Protein AF-M0MR12-F1 (afdb_monomer_lite)

Sequence (88 aa):
MSSLDAKIDRLKAEATERWDNHWTVRVQHFADGDTNAFAFRSRGRDEDGNLVHDRLFILESGEPVVERVTMEKSELDTETLEAPAPTA

Structure (mmCIF, N/CA/C/O backbone):
data_AF-M0MR12-F1
#
_entry.id   AF-M0MR12-F1
#
loop_
_atom_site.group_PDB
_atom_site.id
_atom_site.type_symbol
_atom_site.label_atom_id
_atom_site.label_alt_id
_atom_site.label_comp_id
_atom_site.label_asym_id
_atom_site.label_entity_id
_atom_site.label_seq_id
_atom_site.pdbx_PDB_ins_code
_atom_site.Cartn_x
_atom_site.Cartn_y
_atom_site.Cartn_z
_atom_site.occupancy
_atom_site.B_iso_or_equiv
_atom_site.auth_seq_id
_atom_site.auth_comp_id
_atom_site.auth_asym_id
_atom_site.auth_atom_id
_atom_site.pdbx_PDB_model_num
ATOM 1 N N . MET A 1 1 ? -11.773 -4.704 17.411 1.00 54.66 1 MET A N 1
ATOM 2 C CA . MET A 1 1 ? -11.073 -4.597 16.116 1.00 54.66 1 MET A CA 1
ATOM 3 C C . MET A 1 1 ? -10.791 -3.123 15.889 1.00 54.66 1 MET A C 1
ATOM 5 O O . MET A 1 1 ? -11.737 -2.344 15.901 1.00 54.66 1 MET A O 1
ATOM 9 N N . SER A 1 2 ? -9.523 -2.716 15.839 1.00 69.06 2 SER A N 1
ATOM 10 C CA . SER A 1 2 ? -9.150 -1.307 15.636 1.00 69.06 2 SER A CA 1
ATOM 11 C C . SER A 1 2 ? -9.466 -0.884 14.198 1.00 69.06 2 SER A C 1
ATOM 13 O O . SER A 1 2 ? -9.398 -1.718 13.299 1.00 69.06 2 SER A O 1
ATOM 15 N N . SER A 1 3 ? -9.773 0.397 13.960 1.00 80.44 3 SER A N 1
ATOM 16 C CA . SER A 1 3 ? -10.116 0.916 12.617 1.00 80.44 3 SER A CA 1
ATOM 17 C C . SER A 1 3 ? -9.061 0.565 11.548 1.00 80.44 3 SER A C 1
ATOM 19 O O . SER A 1 3 ? -9.388 0.218 10.414 1.00 80.44 3 SER A O 1
ATOM 21 N N . LEU A 1 4 ? -7.784 0.539 11.945 1.00 85.44 4 LEU A N 1
ATOM 22 C CA . LEU A 1 4 ? -6.664 0.140 11.090 1.00 85.44 4 LEU A CA 1
ATOM 23 C C . LEU A 1 4 ? -6.728 -1.326 10.634 1.00 85.44 4 LEU A C 1
ATOM 25 O O . LEU A 1 4 ? -6.424 -1.616 9.483 1.00 85.44 4 LEU A O 1
ATOM 29 N N . ASP A 1 5 ? -7.130 -2.243 11.512 1.00 88.06 5 ASP A N 1
ATOM 30 C CA . ASP A 1 5 ? -7.183 -3.679 11.213 1.00 88.06 5 ASP A CA 1
ATOM 31 C C . ASP A 1 5 ? -8.262 -3.977 10.160 1.00 88.06 5 ASP A C 1
ATOM 33 O O . ASP A 1 5 ? -8.002 -4.658 9.170 1.00 88.06 5 ASP A O 1
ATOM 37 N N . ALA A 1 6 ? -9.429 -3.335 10.293 1.00 89.75 6 ALA A N 1
ATOM 38 C CA . ALA A 1 6 ? -10.494 -3.391 9.293 1.00 89.75 6 ALA A CA 1
ATOM 39 C C . ALA A 1 6 ? -10.069 -2.768 7.950 1.00 89.75 6 ALA A C 1
ATOM 41 O O . ALA A 1 6 ? -10.390 -3.298 6.885 1.00 89.75 6 ALA A O 1
ATOM 42 N N . LYS A 1 7 ? -9.309 -1.662 7.982 1.00 90.56 7 LYS A N 1
ATOM 43 C CA . LYS A 1 7 ? -8.744 -1.047 6.770 1.00 90.56 7 LYS A CA 1
ATOM 44 C C . LYS A 1 7 ? -7.761 -1.988 6.074 1.00 90.56 7 LYS A C 1
ATOM 46 O O . LYS A 1 7 ? -7.808 -2.115 4.853 1.00 90.56 7 LYS A O 1
ATOM 51 N N . ILE A 1 8 ? -6.890 -2.652 6.834 1.00 92.69 8 ILE A N 1
ATOM 52 C CA . ILE A 1 8 ? -5.925 -3.619 6.305 1.00 92.69 8 ILE A CA 1
ATOM 53 C C . ILE A 1 8 ? -6.649 -4.813 5.687 1.00 92.69 8 ILE A C 1
ATOM 55 O O . ILE A 1 8 ? -6.310 -5.191 4.573 1.00 92.69 8 ILE A O 1
ATOM 59 N N . ASP A 1 9 ? -7.644 -5.390 6.359 1.00 94.00 9 ASP A N 1
ATOM 60 C CA . ASP A 1 9 ? -8.403 -6.522 5.817 1.00 94.00 9 ASP A CA 1
ATOM 61 C C . ASP A 1 9 ? -9.076 -6.169 4.483 1.00 94.00 9 ASP A C 1
ATOM 63 O O . ASP A 1 9 ? -8.922 -6.875 3.484 1.00 94.00 9 ASP A O 1
ATOM 67 N N . ARG A 1 10 ? -9.687 -4.982 4.418 1.00 93.62 10 ARG A N 1
ATOM 68 C CA . ARG A 1 10 ? -10.268 -4.467 3.178 1.00 93.62 10 ARG A CA 1
ATOM 69 C C . ARG A 1 10 ? -9.225 -4.255 2.084 1.00 93.62 10 ARG A C 1
ATOM 71 O O . ARG A 1 10 ? -9.464 -4.638 0.945 1.00 93.62 10 ARG A O 1
ATOM 78 N N . LEU A 1 11 ? -8.061 -3.691 2.414 1.00 95.44 11 LEU A N 1
ATOM 79 C CA . LEU A 1 11 ? -6.953 -3.554 1.464 1.00 95.44 11 LEU A CA 1
ATOM 80 C C . LEU A 1 11 ? -6.519 -4.910 0.907 1.00 95.44 11 LEU A C 1
ATOM 82 O O . LEU A 1 11 ? -6.263 -5.003 -0.288 1.00 95.44 11 LEU A O 1
ATOM 86 N N . LYS A 1 12 ? -6.463 -5.957 1.737 1.00 95.06 12 LYS A N 1
ATOM 87 C CA . LYS A 1 12 ? -6.115 -7.310 1.286 1.00 95.06 12 LYS A CA 1
ATOM 88 C C . LYS A 1 12 ? -7.153 -7.856 0.312 1.00 95.06 12 LYS A C 1
ATOM 90 O O . LYS A 1 12 ? -6.765 -8.384 -0.726 1.00 95.06 12 LYS A O 1
ATOM 95 N N . ALA A 1 13 ? -8.443 -7.713 0.614 1.00 95.25 13 ALA A N 1
ATOM 96 C CA . ALA A 1 13 ? -9.518 -8.159 -0.272 1.00 95.25 13 ALA A CA 1
ATOM 97 C C . ALA A 1 13 ? -9.458 -7.439 -1.631 1.00 95.25 13 ALA A C 1
ATOM 99 O O . ALA A 1 13 ? -9.371 -8.076 -2.678 1.00 95.25 13 ALA A O 1
ATOM 100 N N . GLU A 1 14 ? -9.389 -6.109 -1.599 1.00 95.88 14 GLU A N 1
ATOM 101 C CA . GLU A 1 14 ? -9.360 -5.245 -2.781 1.00 95.88 14 GLU A CA 1
ATOM 102 C C . GLU A 1 14 ? -8.084 -5.416 -3.625 1.00 95.88 14 GLU A C 1
ATOM 104 O O . GLU A 1 14 ? -8.129 -5.322 -4.854 1.00 95.88 14 GLU A O 1
ATOM 109 N N . ALA A 1 15 ? -6.937 -5.648 -2.980 1.00 95.50 15 ALA A N 1
ATOM 110 C CA . ALA A 1 15 ? -5.679 -5.930 -3.662 1.00 95.50 15 ALA A CA 1
ATOM 111 C C . ALA A 1 15 ? -5.678 -7.337 -4.265 1.00 95.50 15 ALA A C 1
ATOM 113 O O . ALA A 1 15 ? -5.210 -7.503 -5.387 1.00 95.50 15 ALA A O 1
ATOM 114 N N . THR A 1 16 ? -6.248 -8.325 -3.568 1.00 95.75 16 THR A N 1
ATOM 115 C CA . THR A 1 16 ? -6.350 -9.698 -4.084 1.00 95.75 16 THR A CA 1
ATOM 116 C C . THR A 1 16 ? -7.242 -9.766 -5.313 1.00 95.75 16 THR A C 1
ATOM 118 O O . THR A 1 16 ? -6.874 -10.391 -6.300 1.00 95.75 16 THR A O 1
ATOM 121 N N . GLU A 1 17 ? -8.375 -9.065 -5.298 1.00 95.38 17 GLU A N 1
ATOM 122 C CA . GLU A 1 17 ? -9.277 -9.008 -6.450 1.00 95.38 17 GLU A CA 1
ATOM 123 C C . GLU A 1 17 ? -8.614 -8.379 -7.688 1.00 95.38 17 GLU A C 1
ATOM 125 O O . GLU A 1 17 ? -8.856 -8.809 -8.813 1.00 95.38 17 GLU A O 1
ATOM 130 N N . ARG A 1 18 ? -7.756 -7.366 -7.499 1.00 93.81 18 ARG A N 1
ATOM 131 C CA . ARG A 1 18 ? -7.143 -6.617 -8.612 1.00 93.81 18 ARG A CA 1
ATOM 132 C C . ARG A 1 18 ? -5.805 -7.172 -9.085 1.00 93.81 18 ARG A C 1
ATOM 134 O O . ARG A 1 18 ? -5.449 -6.989 -10.250 1.00 93.81 18 ARG A O 1
ATOM 141 N N . TRP A 1 19 ? -5.018 -7.731 -8.173 1.00 94.69 19 TRP A N 1
ATOM 142 C CA . TRP A 1 19 ? -3.600 -8.043 -8.370 1.00 94.69 19 TRP A CA 1
ATOM 143 C C . TRP A 1 19 ? -3.243 -9.484 -7.984 1.00 94.69 19 TRP A C 1
ATOM 145 O O . TRP A 1 19 ? -2.053 -9.797 -7.858 1.00 94.69 19 TRP A O 1
ATOM 155 N N . ASP A 1 20 ? -4.244 -10.346 -7.789 1.00 92.44 20 ASP A N 1
ATOM 156 C CA . ASP A 1 20 ? -4.083 -11.722 -7.317 1.00 92.44 20 ASP A CA 1
ATOM 157 C C . ASP A 1 20 ? -3.232 -11.750 -6.038 1.00 92.44 20 ASP A C 1
ATOM 159 O O . ASP A 1 20 ? -3.479 -11.000 -5.103 1.00 92.44 20 ASP A O 1
ATOM 163 N N . ASN A 1 21 ? -2.177 -12.559 -5.979 1.00 90.50 21 ASN A N 1
ATOM 164 C CA . ASN A 1 21 ? -1.289 -12.633 -4.817 1.00 90.50 21 ASN A CA 1
ATOM 165 C C . ASN A 1 21 ? 0.001 -11.809 -4.995 1.00 90.50 21 ASN A C 1
ATOM 167 O O . ASN A 1 21 ? 0.966 -11.999 -4.255 1.00 90.50 21 ASN A O 1
ATOM 171 N N . HIS A 1 22 ? 0.047 -10.901 -5.975 1.00 92.12 22 HIS A N 1
ATOM 172 C CA . HIS A 1 22 ? 1.234 -10.106 -6.305 1.00 92.12 22 HIS A CA 1
ATOM 173 C C . HIS A 1 22 ? 1.166 -8.691 -5.723 1.00 92.12 22 HIS A C 1
ATOM 175 O O . HIS A 1 22 ? 1.212 -7.698 -6.451 1.00 92.12 22 HIS A O 1
ATOM 181 N N . TRP A 1 23 ? 1.068 -8.594 -4.399 1.00 96.06 23 TRP A N 1
ATOM 182 C CA . TRP A 1 23 ? 1.022 -7.326 -3.671 1.00 96.06 23 TRP A CA 1
ATOM 183 C C . TRP A 1 23 ? 1.506 -7.483 -2.227 1.00 96.06 23 TRP A C 1
ATOM 185 O O . TRP A 1 23 ? 1.570 -8.586 -1.689 1.00 96.06 23 TRP A O 1
ATOM 195 N N . THR A 1 24 ? 1.816 -6.352 -1.597 1.00 94.81 24 THR A N 1
ATOM 196 C CA . THR A 1 24 ? 2.169 -6.243 -0.174 1.00 94.81 24 THR A CA 1
ATOM 197 C C . THR A 1 24 ? 1.391 -5.093 0.457 1.00 94.81 24 THR A C 1
ATOM 199 O O . THR A 1 24 ? 1.077 -4.117 -0.216 1.00 94.81 24 THR A O 1
ATOM 202 N N . VAL A 1 25 ? 1.088 -5.174 1.754 1.00 94.69 25 VAL A N 1
ATOM 203 C CA . VAL A 1 25 ? 0.552 -4.042 2.531 1.00 94.69 25 VAL A CA 1
ATOM 204 C C . VAL A 1 25 ? 1.683 -3.366 3.302 1.00 94.69 25 VAL A C 1
ATOM 206 O O . VAL A 1 25 ? 2.443 -4.037 3.997 1.00 94.69 25 VAL A O 1
ATOM 209 N N . ARG A 1 26 ? 1.778 -2.037 3.201 1.00 92.75 26 ARG A N 1
ATOM 210 C CA . ARG A 1 26 ? 2.665 -1.198 4.017 1.00 92.75 26 ARG A CA 1
ATOM 211 C C . ARG A 1 26 ? 1.813 -0.417 5.011 1.00 92.75 26 ARG A C 1
ATOM 213 O O . ARG A 1 26 ? 0.818 0.201 4.634 1.00 92.75 26 ARG 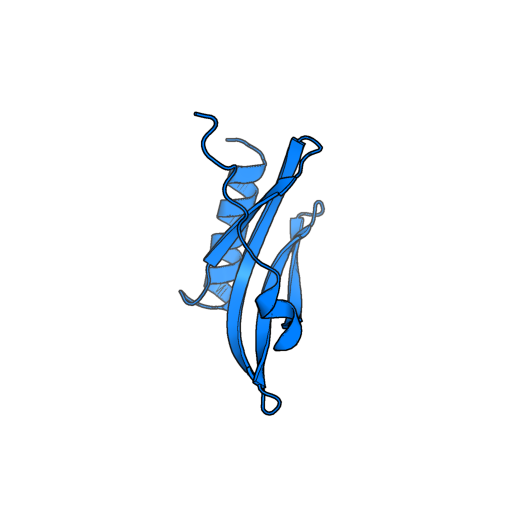A O 1
ATOM 220 N N . VAL A 1 27 ? 2.224 -0.442 6.274 1.00 91.88 27 VAL A N 1
ATOM 221 C CA . VAL A 1 27 ? 1.677 0.404 7.339 1.00 91.88 27 VAL A CA 1
ATOM 222 C C . VAL A 1 27 ? 2.738 1.442 7.680 1.00 91.88 27 VAL A C 1
ATOM 224 O O . VAL A 1 27 ? 3.901 1.094 7.877 1.00 91.88 27 VAL A O 1
ATOM 227 N N . GLN A 1 28 ? 2.355 2.711 7.690 1.00 88.75 28 GLN A N 1
ATOM 228 C CA . GLN A 1 28 ? 3.217 3.836 8.028 1.00 88.75 28 GLN A CA 1
ATOM 229 C C . GLN A 1 28 ? 2.706 4.478 9.308 1.00 88.75 28 GLN A C 1
ATOM 231 O O . GLN A 1 28 ? 1.538 4.860 9.384 1.00 88.75 28 GLN A O 1
ATOM 236 N N . HIS A 1 29 ? 3.595 4.598 10.287 1.00 86.25 29 HIS A N 1
ATOM 237 C CA . HIS A 1 29 ? 3.357 5.333 11.519 1.00 86.25 29 HIS A CA 1
ATOM 238 C C . HIS A 1 29 ? 4.053 6.687 11.407 1.00 86.25 29 HIS A C 1
ATOM 240 O O . HIS A 1 29 ? 5.258 6.743 11.159 1.00 86.25 29 HIS A O 1
ATOM 246 N N . PHE A 1 30 ? 3.290 7.762 11.553 1.00 85.25 30 PHE A N 1
ATOM 247 C CA . PHE A 1 30 ? 3.791 9.128 11.507 1.00 85.25 30 PHE A CA 1
ATOM 248 C C . PHE A 1 30 ? 4.171 9.609 12.911 1.00 85.25 30 PHE A C 1
ATOM 250 O O . PHE A 1 30 ? 3.648 9.119 13.914 1.00 85.25 30 PHE A O 1
ATOM 257 N N . ALA A 1 31 ? 5.087 10.579 12.981 1.00 86.12 31 ALA A N 1
ATOM 258 C CA . ALA A 1 31 ? 5.571 11.141 14.245 1.00 86.12 31 ALA A CA 1
ATOM 259 C C . ALA A 1 31 ? 4.449 11.805 15.066 1.00 86.12 31 ALA A C 1
ATOM 261 O O . ALA A 1 31 ? 4.490 11.775 16.293 1.00 86.12 31 ALA A O 1
ATOM 262 N N . ASP A 1 32 ? 3.418 12.324 14.395 1.00 84.25 32 ASP A N 1
ATOM 263 C CA . ASP A 1 32 ? 2.215 12.907 15.000 1.00 84.25 32 ASP A CA 1
ATOM 264 C C . ASP A 1 32 ? 1.263 11.861 15.621 1.00 84.25 32 ASP A C 1
ATOM 266 O O . ASP A 1 32 ? 0.203 12.205 16.140 1.00 84.25 32 ASP A O 1
ATOM 270 N N . GLY A 1 33 ? 1.628 10.574 15.588 1.00 80.06 33 GLY A N 1
ATOM 271 C CA . GLY A 1 33 ? 0.834 9.464 16.126 1.00 80.06 33 GLY A CA 1
ATOM 272 C C . GLY A 1 33 ? -0.191 8.896 15.142 1.00 80.06 33 GLY A C 1
ATOM 273 O O . GLY A 1 33 ? -0.809 7.864 15.417 1.00 80.06 33 GLY A O 1
ATOM 274 N N . ASP A 1 34 ? -0.339 9.523 13.977 1.00 84.12 34 AS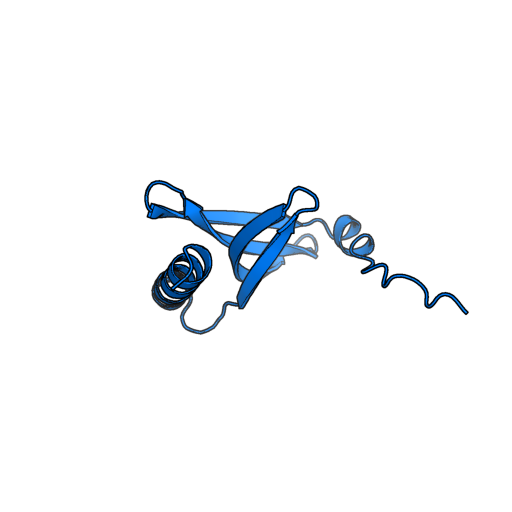P A N 1
ATOM 275 C CA . ASP A 1 34 ? -1.201 9.043 12.907 1.00 84.12 34 ASP A CA 1
ATOM 276 C C . ASP A 1 34 ? -0.664 7.755 12.279 1.00 84.12 34 ASP A C 1
ATOM 278 O O . ASP A 1 34 ? 0.543 7.533 12.163 1.00 84.12 34 ASP A O 1
ATOM 282 N N . THR A 1 35 ? -1.568 6.872 11.8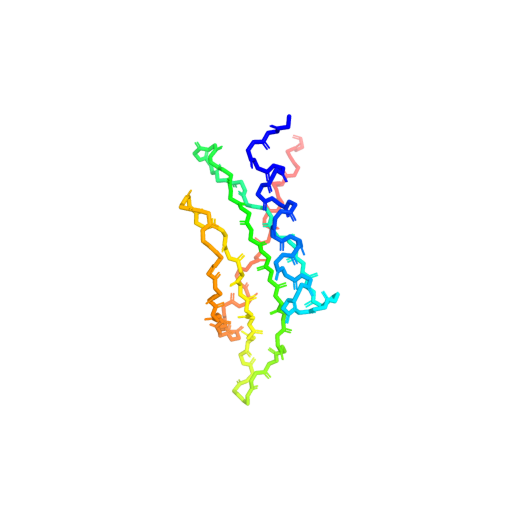60 1.00 86.94 35 THR A N 1
ATOM 283 C CA . THR A 1 35 ? -1.195 5.613 11.208 1.00 86.94 35 THR A CA 1
ATOM 284 C C . THR A 1 35 ? -1.984 5.439 9.927 1.00 86.94 35 THR A C 1
ATOM 286 O O . THR A 1 35 ? -3.213 5.422 9.939 1.00 86.94 35 THR A O 1
ATOM 289 N N . ASN A 1 36 ? -1.279 5.236 8.817 1.00 86.56 36 ASN A N 1
ATOM 290 C CA . ASN A 1 36 ? -1.899 4.967 7.528 1.00 86.56 36 ASN A CA 1
ATOM 291 C C . ASN A 1 36 ? -1.459 3.608 6.980 1.00 86.56 36 ASN A C 1
ATOM 293 O O . ASN A 1 36 ? -0.368 3.125 7.269 1.00 86.56 36 ASN A O 1
ATOM 297 N N . ALA A 1 37 ? -2.309 2.992 6.168 1.00 92.00 37 ALA A N 1
ATOM 298 C CA . ALA A 1 37 ? -2.029 1.727 5.510 1.00 92.00 37 ALA A CA 1
ATOM 299 C C . ALA A 1 37 ? -2.451 1.793 4.046 1.00 92.00 37 ALA A C 1
ATOM 301 O O . ALA A 1 37 ? -3.482 2.387 3.716 1.00 92.00 37 ALA A O 1
ATOM 302 N N . PHE A 1 38 ? -1.661 1.156 3.188 1.00 93.88 38 PHE A N 1
ATOM 303 C CA . PHE A 1 38 ? -1.942 1.010 1.765 1.00 93.88 38 PHE A CA 1
ATOM 304 C C . PHE A 1 38 ? -1.358 -0.303 1.242 1.00 93.88 38 PHE A C 1
ATOM 306 O O . PHE A 1 38 ? -0.368 -0.811 1.774 1.00 93.88 38 PHE A O 1
ATOM 313 N N . ALA A 1 39 ? -1.972 -0.863 0.204 1.00 96.06 39 ALA A N 1
ATOM 314 C CA . ALA A 1 39 ? -1.406 -1.993 -0.524 1.00 96.06 39 ALA A CA 1
ATOM 315 C C . ALA A 1 39 ? -0.590 -1.474 -1.708 1.00 96.06 39 ALA A C 1
ATOM 317 O O . ALA A 1 39 ? -0.909 -0.430 -2.269 1.00 96.06 39 ALA A O 1
ATOM 318 N N . PHE A 1 40 ? 0.460 -2.178 -2.104 1.00 94.69 40 PHE A N 1
ATOM 319 C CA . PHE A 1 40 ? 1.224 -1.831 -3.291 1.00 94.69 40 PHE A CA 1
ATOM 320 C C . PHE A 1 40 ? 1.648 -3.067 -4.075 1.00 94.69 40 PHE A C 1
ATOM 322 O O . PHE A 1 40 ? 1.905 -4.135 -3.513 1.00 94.69 40 PHE A O 1
ATOM 329 N N . ARG A 1 41 ? 1.750 -2.891 -5.390 1.00 95.00 41 ARG A N 1
ATOM 330 C CA . ARG A 1 41 ? 2.257 -3.874 -6.342 1.00 95.00 41 ARG A CA 1
ATOM 331 C C . ARG A 1 41 ? 3.369 -3.243 -7.162 1.00 95.00 41 ARG A C 1
ATOM 333 O O . ARG A 1 41 ? 3.172 -2.212 -7.798 1.00 95.00 41 ARG A O 1
ATOM 340 N N . SER A 1 42 ? 4.513 -3.910 -7.228 1.00 92.25 42 SER A N 1
ATOM 341 C CA . SER A 1 42 ? 5.580 -3.549 -8.162 1.00 92.25 42 SER A CA 1
ATOM 342 C C . SER A 1 42 ? 5.239 -3.980 -9.583 1.00 92.25 42 SER A C 1
ATOM 344 O O . SER A 1 42 ? 4.848 -5.124 -9.817 1.00 92.25 42 SER A O 1
ATOM 346 N N . ARG A 1 43 ? 5.433 -3.073 -10.541 1.00 90.69 43 ARG A N 1
ATOM 347 C CA . ARG A 1 43 ? 5.401 -3.367 -11.980 1.00 90.69 43 ARG A CA 1
ATOM 348 C C . ARG A 1 43 ? 6.789 -3.617 -12.568 1.00 90.69 43 ARG A C 1
ATOM 350 O O . ARG A 1 43 ? 6.888 -4.017 -13.721 1.00 90.69 43 ARG A O 1
ATOM 357 N N . GLY A 1 44 ? 7.836 -3.433 -11.768 1.00 90.44 44 GLY A N 1
ATOM 358 C CA . GLY A 1 44 ? 9.219 -3.525 -12.220 1.00 90.44 44 GLY A CA 1
ATOM 359 C C . GLY A 1 44 ? 9.741 -2.156 -12.634 1.00 90.44 44 GLY A C 1
ATOM 360 O O . GLY A 1 44 ? 9.290 -1.142 -12.103 1.00 90.44 44 GLY A O 1
ATOM 361 N N . ARG A 1 45 ? 10.717 -2.143 -13.542 1.00 91.56 45 ARG A N 1
ATOM 362 C CA . ARG A 1 45 ? 11.300 -0.908 -14.068 1.00 91.56 45 ARG A CA 1
ATOM 363 C C . ARG A 1 45 ? 10.737 -0.576 -15.445 1.00 91.56 45 ARG A C 1
ATOM 365 O O . ARG A 1 45 ? 10.436 -1.498 -16.202 1.00 91.56 45 ARG A O 1
ATOM 372 N N . ASP A 1 46 ? 10.592 0.709 -15.739 1.00 90.62 46 ASP A N 1
ATOM 373 C CA . ASP A 1 46 ? 10.291 1.187 -17.090 1.00 90.62 46 ASP A CA 1
ATOM 374 C C . ASP A 1 46 ? 11.548 1.209 -17.986 1.00 90.62 46 ASP A C 1
ATOM 376 O O . ASP A 1 46 ? 12.627 0.758 -17.584 1.00 90.62 46 ASP A O 1
ATOM 380 N N . GLU A 1 47 ? 11.390 1.691 -19.222 1.00 90.62 47 GLU A N 1
ATOM 381 C CA . GLU A 1 47 ? 12.460 1.780 -20.228 1.00 90.62 47 GLU A CA 1
ATOM 382 C C . GLU A 1 47 ? 13.601 2.716 -19.797 1.00 90.62 47 GLU A C 1
ATOM 384 O O . GLU A 1 47 ? 14.762 2.469 -20.126 1.00 90.62 47 GLU A O 1
ATOM 389 N N . ASP A 1 48 ? 13.286 3.734 -18.999 1.00 88.62 48 ASP A N 1
ATOM 390 C CA . ASP A 1 48 ? 14.232 4.691 -18.423 1.00 88.62 48 ASP A CA 1
ATOM 391 C C . ASP A 1 48 ? 14.905 4.157 -17.140 1.00 88.62 48 ASP A C 1
ATOM 393 O O . ASP A 1 48 ? 15.849 4.747 -16.608 1.00 88.62 48 ASP A O 1
ATOM 397 N N . GLY A 1 49 ? 14.469 2.991 -16.652 1.00 87.69 49 GLY A N 1
ATOM 398 C CA . GLY A 1 49 ? 14.996 2.335 -15.461 1.00 87.69 49 GLY A CA 1
ATOM 399 C C . GLY A 1 49 ? 14.385 2.826 -14.145 1.00 87.69 49 GLY A C 1
ATOM 400 O O . GLY A 1 49 ? 14.896 2.450 -13.082 1.00 87.69 49 GLY A O 1
ATOM 401 N N . ASN A 1 50 ? 13.310 3.614 -14.196 1.00 90.31 50 ASN A N 1
ATOM 402 C CA . ASN A 1 50 ? 12.562 4.079 -13.033 1.00 90.31 50 ASN A CA 1
ATOM 403 C C . ASN A 1 50 ? 11.720 2.950 -12.461 1.00 90.31 50 ASN A C 1
ATOM 405 O O . ASN A 1 50 ? 11.197 2.105 -13.187 1.00 90.31 50 ASN A O 1
ATOM 409 N N . LEU A 1 51 ? 11.569 2.930 -11.144 1.00 89.94 51 LEU A N 1
ATOM 410 C CA . LEU A 1 51 ? 10.792 1.904 -10.473 1.00 89.94 51 LEU A CA 1
ATOM 411 C C . LEU A 1 51 ? 9.311 2.288 -10.482 1.00 89.94 51 LEU A C 1
ATOM 413 O O . LEU A 1 51 ? 8.932 3.348 -9.992 1.00 89.94 51 LEU A O 1
ATOM 417 N N . VAL A 1 52 ? 8.467 1.412 -11.022 1.00 92.12 52 VAL A N 1
ATOM 418 C CA . VAL A 1 52 ? 7.030 1.658 -11.148 1.00 92.12 52 VAL A CA 1
ATOM 419 C C . VAL A 1 52 ? 6.265 0.771 -10.175 1.00 92.12 52 VAL A C 1
ATOM 421 O O . VAL A 1 52 ? 6.406 -0.458 -10.176 1.00 92.12 52 VAL A O 1
ATOM 424 N N . HIS A 1 53 ? 5.391 1.384 -9.382 1.00 93.62 53 HIS A N 1
ATOM 425 C CA . HIS A 1 53 ? 4.473 0.694 -8.484 1.00 93.62 53 HIS A CA 1
ATOM 426 C C . HIS A 1 53 ? 3.051 1.224 -8.642 1.00 93.62 53 HIS A C 1
ATOM 428 O O . HIS A 1 53 ? 2.841 2.408 -8.880 1.00 93.62 53 HIS A O 1
ATOM 434 N N . ASP A 1 54 ? 2.066 0.357 -8.434 1.00 95.00 54 ASP A N 1
ATOM 435 C CA . ASP A 1 54 ? 0.705 0.793 -8.140 1.00 95.00 54 ASP A CA 1
ATOM 436 C C . ASP A 1 54 ? 0.503 0.759 -6.618 1.00 95.00 54 ASP A C 1
ATOM 438 O O . ASP A 1 54 ? 0.921 -0.195 -5.958 1.00 95.00 54 ASP A O 1
ATOM 442 N N . ARG A 1 55 ? -0.140 1.782 -6.060 1.00 95.00 55 ARG A N 1
ATOM 443 C CA . ARG A 1 55 ? -0.541 1.893 -4.655 1.00 95.00 55 ARG A CA 1
ATOM 444 C C . ARG A 1 55 ? -2.060 1.944 -4.576 1.00 95.00 55 ARG A C 1
ATOM 446 O O . ARG A 1 55 ? -2.694 2.664 -5.333 1.00 95.00 55 ARG A O 1
ATOM 453 N N . LEU A 1 56 ? -2.641 1.178 -3.668 1.00 95.38 56 LEU A N 1
ATOM 454 C CA . LEU A 1 56 ? -4.069 1.118 -3.397 1.00 95.38 56 LEU A CA 1
ATOM 455 C C . LEU A 1 56 ? -4.326 1.674 -2.000 1.00 95.38 56 LEU A C 1
ATOM 457 O O . LEU A 1 56 ? -3.802 1.159 -1.008 1.00 95.38 56 LEU A O 1
ATOM 461 N N . PHE A 1 57 ? -5.179 2.687 -1.936 1.00 93.50 57 PHE A N 1
ATOM 462 C CA . PHE A 1 57 ? -5.627 3.335 -0.713 1.00 93.50 57 PHE A CA 1
ATOM 463 C C . PHE A 1 57 ? -7.120 3.097 -0.516 1.00 93.50 57 PHE A C 1
ATOM 465 O O . PHE A 1 57 ? -7.877 3.037 -1.480 1.00 93.50 57 PHE A O 1
ATOM 472 N N . ILE A 1 58 ? -7.546 3.018 0.742 1.00 91.25 58 ILE A N 1
ATOM 473 C CA . ILE A 1 58 ? -8.959 3.146 1.107 1.00 91.25 58 ILE A CA 1
ATOM 474 C C . ILE A 1 58 ? -9.128 4.533 1.719 1.00 91.25 58 ILE A C 1
ATOM 476 O O . ILE A 1 58 ? -8.500 4.831 2.745 1.00 91.25 58 ILE A O 1
ATOM 480 N N . LEU A 1 59 ? -9.926 5.373 1.062 1.00 87.69 59 LEU A N 1
ATOM 481 C CA . LEU A 1 59 ? -10.284 6.699 1.561 1.00 87.69 59 LEU A CA 1
ATOM 482 C C . LEU A 1 59 ? -11.169 6.587 2.807 1.00 87.69 59 LEU A C 1
ATOM 484 O O . LEU A 1 59 ? -11.755 5.538 3.071 1.00 87.69 59 LEU A O 1
ATOM 488 N N . GLU A 1 60 ? -11.321 7.679 3.554 1.00 83.75 60 GLU A N 1
ATOM 489 C CA . GLU A 1 60 ? -12.245 7.724 4.699 1.00 83.75 60 GLU A CA 1
ATOM 49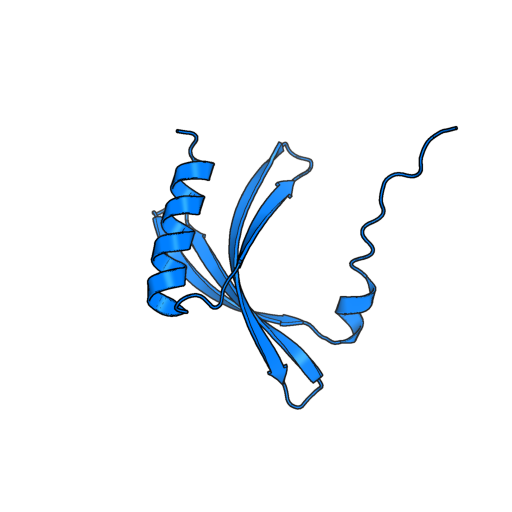0 C C . GLU A 1 60 ? -13.701 7.460 4.283 1.00 83.75 60 GLU A C 1
ATOM 492 O O . GLU A 1 60 ? -14.447 6.819 5.019 1.00 83.75 60 GLU A O 1
ATOM 497 N N . SER A 1 61 ? -14.071 7.835 3.052 1.00 85.38 61 SER A N 1
ATOM 498 C CA . SER A 1 61 ? -15.350 7.485 2.415 1.00 85.38 61 SER A CA 1
ATOM 499 C C . SER A 1 61 ? -15.545 5.975 2.205 1.00 85.38 61 SER A C 1
ATOM 501 O O . SER A 1 61 ? -16.636 5.528 1.862 1.00 85.38 61 SER A O 1
ATOM 503 N N . GLY A 1 62 ? -14.489 5.173 2.370 1.00 84.50 62 GLY A N 1
ATOM 504 C CA . GLY A 1 62 ? -14.478 3.737 2.104 1.00 84.50 62 GLY A CA 1
ATOM 505 C C . GLY A 1 62 ? -14.238 3.376 0.639 1.00 84.50 62 GLY A C 1
ATOM 506 O O . GLY A 1 62 ? -14.293 2.197 0.294 1.00 84.50 62 GLY A O 1
ATOM 507 N N . GLU A 1 63 ? -13.976 4.354 -0.225 1.00 89.88 63 GLU A N 1
ATOM 508 C CA . GLU A 1 63 ? -13.724 4.126 -1.646 1.00 89.88 63 GLU A CA 1
ATOM 509 C C . GLU A 1 63 ? -12.273 3.672 -1.888 1.00 89.88 63 GLU A C 1
ATOM 511 O O . GLU A 1 63 ? -11.341 4.297 -1.363 1.00 89.88 63 GLU A O 1
ATOM 516 N N . PRO A 1 64 ? -12.060 2.590 -2.661 1.00 91.88 64 PRO A N 1
ATOM 517 C CA . PRO A 1 64 ? -10.733 2.152 -3.064 1.00 91.88 64 PRO A CA 1
ATOM 518 C C . PRO A 1 64 ? -10.206 3.018 -4.214 1.00 91.88 64 PRO A C 1
ATOM 520 O O . PRO A 1 64 ? -10.849 3.150 -5.255 1.00 91.88 64 PRO A O 1
ATOM 523 N N . VAL A 1 65 ? -9.004 3.566 -4.053 1.00 94.62 65 VAL A N 1
ATOM 524 C CA . VAL A 1 65 ? -8.326 4.380 -5.071 1.00 94.62 65 VAL A CA 1
ATOM 525 C C . VAL A 1 65 ? -6.972 3.775 -5.388 1.00 94.62 65 VAL A C 1
ATOM 527 O O . VAL A 1 65 ? -6.195 3.482 -4.480 1.00 94.62 65 VAL A O 1
ATOM 530 N N . VAL A 1 66 ? -6.686 3.609 -6.679 1.00 94.38 66 VAL A N 1
ATOM 531 C CA . VAL A 1 66 ? -5.383 3.151 -7.166 1.00 94.38 66 VAL A CA 1
ATOM 532 C C . VAL A 1 66 ? -4.625 4.323 -7.772 1.00 94.38 66 VAL A C 1
ATOM 534 O O . VAL A 1 66 ? -5.112 4.981 -8.687 1.00 94.38 66 VAL A O 1
ATOM 537 N N . GLU A 1 67 ? -3.411 4.536 -7.290 1.00 94.12 67 GLU A N 1
ATOM 538 C CA . GLU A 1 67 ? -2.459 5.520 -7.788 1.00 94.12 67 GLU A CA 1
ATOM 539 C C . GLU A 1 67 ? -1.242 4.797 -8.368 1.00 94.12 67 GLU A C 1
ATOM 541 O O . GLU A 1 67 ? -0.716 3.868 -7.755 1.00 94.12 67 GLU A O 1
ATOM 546 N N . ARG A 1 68 ? -0.763 5.223 -9.540 1.00 93.31 68 ARG A N 1
ATOM 547 C CA . ARG A 1 68 ? 0.530 4.767 -10.059 1.00 93.31 68 ARG A CA 1
ATOM 548 C C . ARG A 1 68 ? 1.616 5.747 -9.651 1.00 93.31 68 ARG A C 1
ATOM 550 O O . ARG A 1 68 ? 1.505 6.935 -9.929 1.00 93.31 68 ARG A O 1
ATOM 557 N N . VAL A 1 69 ? 2.684 5.213 -9.078 1.00 90.31 69 VAL A N 1
ATOM 558 C CA . VAL A 1 69 ? 3.867 5.962 -8.673 1.00 90.31 69 VAL A CA 1
ATOM 559 C C . VAL A 1 69 ? 5.061 5.458 -9.467 1.00 90.31 69 VAL A C 1
ATOM 561 O O . VAL A 1 69 ? 5.366 4.263 -9.453 1.00 90.31 69 VAL A O 1
ATOM 564 N N . THR A 1 70 ? 5.730 6.381 -10.147 1.00 90.44 70 THR A N 1
ATOM 565 C CA . THR A 1 70 ? 7.038 6.162 -10.763 1.00 90.44 70 THR A CA 1
ATOM 566 C C . THR A 1 70 ? 8.073 6.861 -9.895 1.00 90.44 70 THR A C 1
ATOM 568 O O . THR A 1 70 ? 7.916 8.043 -9.609 1.00 90.44 70 THR A O 1
ATOM 571 N N . MET A 1 71 ? 9.083 6.124 -9.446 1.00 85.19 71 MET A N 1
ATOM 572 C CA . MET A 1 71 ? 10.190 6.647 -8.648 1.00 85.19 71 MET A CA 1
ATOM 573 C C . MET A 1 71 ? 11.448 6.653 -9.502 1.00 85.19 71 MET A C 1
ATOM 575 O O . MET A 1 71 ? 11.830 5.611 -10.052 1.00 85.19 71 MET A O 1
ATOM 579 N N . GLU A 1 72 ? 12.086 7.813 -9.613 1.00 82.06 72 GLU A N 1
ATOM 580 C CA . GLU A 1 72 ? 13.320 7.949 -10.372 1.00 82.06 72 GLU A CA 1
ATOM 581 C C . GLU A 1 72 ? 14.446 7.170 -9.688 1.00 82.06 72 GLU A C 1
ATOM 583 O O . GLU A 1 72 ? 14.514 7.045 -8.462 1.00 82.06 72 GLU A O 1
ATOM 588 N N . LYS A 1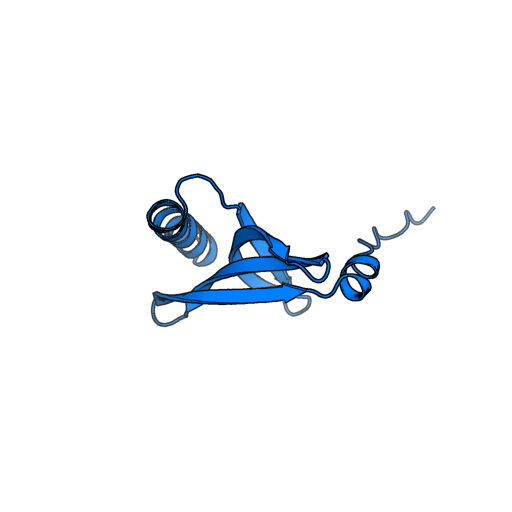 73 ? 15.382 6.642 -10.483 1.00 65.50 73 LYS A N 1
ATOM 589 C CA . LYS A 1 73 ? 16.510 5.852 -9.961 1.00 65.50 73 LYS A CA 1
ATOM 590 C C . LYS A 1 73 ? 17.316 6.607 -8.891 1.00 65.50 73 LYS A C 1
ATOM 592 O O . LYS A 1 73 ? 17.818 5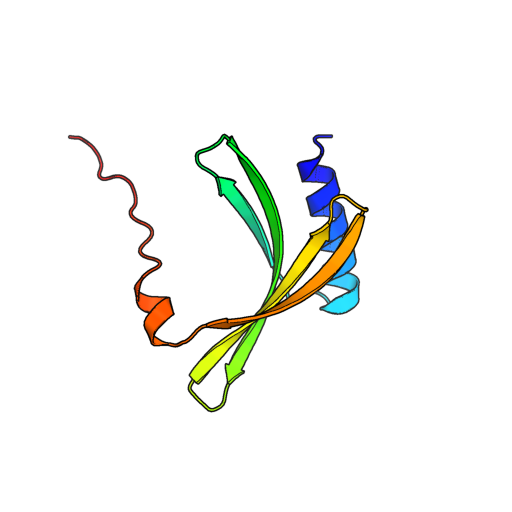.977 -7.969 1.00 65.50 73 LYS A O 1
ATOM 597 N N . SER A 1 74 ? 17.417 7.930 -9.007 1.00 60.38 74 SER A N 1
ATOM 598 C CA . SER A 1 74 ? 18.145 8.794 -8.068 1.00 60.38 74 SER A CA 1
ATOM 599 C C . SER A 1 74 ? 17.440 8.970 -6.715 1.00 60.38 74 SER A C 1
ATOM 601 O O . SER A 1 74 ? 18.083 9.370 -5.750 1.00 60.38 74 SER A O 1
ATOM 603 N N . GLU A 1 75 ? 16.138 8.678 -6.627 1.00 57.81 75 GLU A N 1
ATOM 604 C CA . GLU A 1 75 ? 15.337 8.787 -5.397 1.00 57.81 75 GLU A CA 1
ATOM 605 C C . GLU A 1 75 ? 15.383 7.507 -4.545 1.00 57.81 75 GLU A C 1
ATOM 607 O O . GLU A 1 75 ? 15.022 7.524 -3.372 1.00 57.81 75 GLU A O 1
ATOM 612 N N . LEU A 1 76 ? 15.849 6.389 -5.113 1.00 56.03 76 LEU A N 1
ATOM 613 C CA . LEU A 1 76 ? 16.024 5.120 -4.394 1.00 56.03 76 LEU A CA 1
ATOM 614 C C . LEU A 1 76 ? 17.247 5.111 -3.463 1.00 56.03 76 LEU A C 1
ATOM 616 O O . LEU A 1 76 ? 17.313 4.273 -2.566 1.00 56.03 76 LEU A O 1
ATOM 620 N N . ASP A 1 77 ? 18.198 6.029 -3.651 1.00 49.28 77 ASP A N 1
ATOM 621 C CA . ASP A 1 77 ? 19.427 6.124 -2.850 1.00 49.28 77 ASP A CA 1
ATOM 622 C C . ASP A 1 77 ? 19.228 6.841 -1.493 1.00 49.28 77 ASP A C 1
ATOM 624 O O . ASP A 1 77 ? 20.146 6.865 -0.673 1.00 49.28 77 ASP A O 1
ATOM 628 N N . THR A 1 78 ? 18.043 7.398 -1.206 1.00 47.38 78 THR A N 1
ATOM 629 C CA . THR A 1 78 ? 17.778 8.158 0.034 1.00 47.38 78 THR A CA 1
ATOM 630 C C . THR A 1 78 ? 16.851 7.482 1.046 1.00 47.38 78 THR A C 1
ATOM 632 O O . THR A 1 78 ? 16.739 7.988 2.162 1.00 47.38 78 THR A O 1
ATOM 635 N N . GLU A 1 79 ? 16.286 6.297 0.780 1.00 43.16 79 GLU A N 1
ATOM 636 C CA . GLU A 1 79 ? 15.686 5.462 1.842 1.00 43.16 79 GLU A CA 1
ATOM 637 C C . GLU A 1 79 ? 16.794 4.723 2.633 1.00 43.16 79 GLU A C 1
ATOM 639 O O . GLU A 1 79 ? 16.800 3.500 2.776 1.00 43.16 79 GLU A O 1
ATOM 644 N N . THR A 1 80 ? 17.756 5.476 3.185 1.00 42.16 80 THR A N 1
ATOM 645 C CA . THR A 1 80 ? 18.544 4.990 4.323 1.00 42.16 80 THR A CA 1
ATOM 646 C C . THR A 1 80 ? 17.598 4.921 5.512 1.00 42.16 80 THR A C 1
ATOM 648 O O . THR A 1 80 ? 17.226 5.935 6.099 1.00 42.16 80 THR A O 1
ATOM 651 N N . LEU A 1 81 ? 17.189 3.701 5.855 1.00 47.59 81 LEU A N 1
ATOM 652 C CA . LEU A 1 81 ? 16.686 3.360 7.179 1.00 47.59 81 LEU A CA 1
ATOM 653 C C . LEU A 1 81 ? 17.804 3.675 8.178 1.00 47.59 81 LEU A C 1
ATOM 655 O O . LEU A 1 81 ? 18.636 2.819 8.477 1.00 47.59 81 LEU A O 1
ATOM 659 N N . GLU A 1 82 ? 17.865 4.919 8.648 1.00 38.88 82 GLU A N 1
ATOM 660 C CA . GLU A 1 82 ? 18.717 5.295 9.767 1.00 38.88 82 GLU A CA 1
ATOM 661 C C . GLU A 1 82 ? 18.152 4.579 11.000 1.00 38.88 82 GLU A C 1
ATOM 663 O O . GLU A 1 82 ? 17.225 5.035 11.668 1.00 38.88 82 GLU A O 1
ATOM 668 N N . ALA A 1 83 ? 18.642 3.362 11.241 1.00 47.09 83 ALA A N 1
ATOM 669 C CA . ALA A 1 83 ? 18.476 2.709 12.522 1.00 47.09 83 ALA A CA 1
ATOM 670 C C . ALA A 1 83 ? 19.076 3.653 13.577 1.00 47.09 83 ALA A C 1
ATOM 672 O O . ALA A 1 83 ? 20.214 4.097 13.386 1.00 47.09 83 ALA A O 1
ATOM 673 N N . PRO A 1 84 ? 18.362 3.983 14.669 1.00 44.78 84 PRO A N 1
ATOM 674 C CA . PRO A 1 84 ? 18.944 4.814 15.708 1.00 44.78 84 PRO A CA 1
ATOM 675 C C . PRO A 1 84 ? 20.207 4.118 16.221 1.00 44.78 84 PRO A C 1
ATOM 677 O O . PRO A 1 84 ? 20.169 2.943 16.602 1.00 44.78 84 PRO A O 1
ATOM 680 N N . ALA A 1 85 ? 21.334 4.829 16.165 1.00 45.69 85 ALA A N 1
ATOM 681 C CA . ALA A 1 85 ? 22.616 4.332 16.639 1.00 45.69 85 ALA A CA 1
ATOM 682 C C . ALA A 1 85 ? 22.473 3.809 18.082 1.00 45.69 85 ALA A C 1
ATOM 684 O O . ALA A 1 85 ? 21.826 4.471 18.900 1.00 45.69 85 ALA A O 1
ATOM 685 N N . PRO A 1 86 ? 23.050 2.643 18.429 1.00 51.66 86 PRO A N 1
ATOM 686 C CA . PRO A 1 86 ? 23.031 2.181 19.807 1.00 51.66 86 PRO A CA 1
ATOM 687 C C . PRO A 1 86 ? 23.857 3.150 20.657 1.00 51.66 86 PRO A C 1
ATOM 689 O O . PRO A 1 86 ? 25.071 3.260 20.486 1.00 51.66 86 PRO A O 1
ATOM 692 N N . THR A 1 87 ? 23.196 3.870 21.562 1.00 60.75 87 THR A N 1
ATOM 693 C CA . THR A 1 87 ? 23.867 4.640 22.611 1.00 60.75 87 THR A CA 1
ATOM 694 C C . THR A 1 87 ? 24.635 3.657 23.497 1.00 60.75 87 THR A C 1
ATOM 696 O O . THR A 1 87 ? 24.025 2.765 24.090 1.00 60.75 87 THR A O 1
ATOM 699 N N . ALA A 1 88 ? 25.962 3.787 23.514 1.00 59.84 88 ALA A N 1
ATOM 700 C CA . ALA A 1 88 ? 26.865 3.034 24.384 1.00 59.84 88 ALA A CA 1
ATOM 701 C C . ALA A 1 88 ? 26.815 3.534 25.835 1.00 59.84 88 ALA A C 1
ATOM 703 O O . ALA A 1 88 ? 26.534 4.740 26.033 1.00 59.84 88 ALA A O 1
#

Foldseek 3Di:
DDPVVVQVVLQVVVCCVVPNPQKDKDWDQDPVRDIAIWIKGWPAADPQRWTKMWIWGQDPVRDIDIDIDTHGPVRVVPPPPPDPPPDD

Organism: NCBI:txid1227456

Radius of gyration: 15.53 Å; chains: 1; bounding box: 42×26×45 Å

Secondary structure (DSSP, 8-state):
--HHHHHHHHHHHHHHHHHTT--EEEEEE-TTS-EEEEEEEEEEE-TT--EEEEEEEE-TTS-EEEEEEEE-GGGTT-----PPP---

pLDDT: mean 83.0, std 16.42, range [38.88, 96.06]